Protein AF-A0A936J376-F1 (afdb_monomer_lite)

Secondary structure (DSSP, 8-state):
-PPPHHHHHHHHHHHTT----TT-SSSHHHHHHHHHHHHHTT--TTSTT---HHHHHHH-HHHHHHH--TTTSTT-HHHHHHHHTS-HHHHHHHSPTTHHHHHHHHHHHHHHHHHHHH-HHHHHHHHHHHHHB-HHHHHHHHHHHTSTT----HHHHHHHHHHB-HHHHHHHHT-

Structure (mmCIF, N/CA/C/O backbone):
data_AF-A0A936J376-F1
#
_entry.id   AF-A0A936J376-F1
#
loop_
_atom_site.group_PDB
_atom_site.id
_atom_site.type_symbol
_atom_site.label_atom_id
_atom_site.label_alt_id
_atom_site.label_comp_id
_atom_site.label_asym_id
_atom_site.label_entity_id
_atom_site.label_seq_id
_atom_site.pdbx_PDB_ins_code
_atom_site.Cartn_x
_atom_site.Cartn_y
_atom_site.Cartn_z
_atom_site.occupancy
_atom_site.B_iso_or_equiv
_atom_site.auth_seq_id
_atom_site.auth_comp_id
_atom_site.auth_asym_id
_atom_site.auth_atom_id
_atom_site.pdbx_PDB_model_num
ATOM 1 N N . MET A 1 1 ? 16.582 11.254 2.158 1.00 41.88 1 MET A N 1
ATOM 2 C CA . MET A 1 1 ? 16.717 9.822 1.806 1.00 41.88 1 MET A CA 1
ATOM 3 C C . MET A 1 1 ? 15.947 9.604 0.516 1.00 41.88 1 MET A C 1
ATOM 5 O O . MET A 1 1 ? 15.004 10.361 0.317 1.00 41.88 1 MET A O 1
ATOM 9 N N . PRO A 1 2 ? 16.359 8.683 -0.371 1.00 62.56 2 PRO A N 1
ATOM 10 C CA . PRO A 1 2 ? 15.559 8.376 -1.555 1.00 62.56 2 PRO A CA 1
ATOM 11 C C . PRO A 1 2 ? 14.155 7.919 -1.133 1.00 62.56 2 PRO A C 1
ATOM 13 O O . PRO A 1 2 ? 14.011 7.298 -0.076 1.00 62.56 2 PRO A O 1
ATOM 16 N N . GLU A 1 3 ? 13.151 8.279 -1.932 1.00 85.00 3 GLU A N 1
ATOM 17 C CA . GLU A 1 3 ? 11.758 7.856 -1.762 1.00 85.00 3 GLU A CA 1
ATOM 18 C C . GLU A 1 3 ? 11.673 6.319 -1.689 1.00 85.00 3 GLU A C 1
ATOM 20 O O . GLU A 1 3 ? 12.495 5.600 -2.264 1.00 85.00 3 GLU A O 1
ATOM 25 N N . ASN A 1 4 ? 10.717 5.788 -0.925 1.00 95.75 4 ASN A N 1
ATOM 26 C CA . ASN A 1 4 ? 10.492 4.348 -0.875 1.00 95.75 4 ASN A CA 1
ATOM 27 C C . ASN A 1 4 ? 9.960 3.858 -2.237 1.00 95.75 4 ASN A C 1
ATOM 29 O O . ASN A 1 4 ? 9.063 4.460 -2.820 1.00 95.75 4 ASN A O 1
ATOM 33 N N . ALA A 1 5 ? 10.456 2.717 -2.725 1.00 95.94 5 ALA A N 1
ATOM 34 C CA . ALA A 1 5 ? 10.096 2.206 -4.050 1.00 95.94 5 ALA A CA 1
ATOM 35 C C . ALA A 1 5 ? 8.591 1.925 -4.235 1.00 95.94 5 ALA A C 1
ATOM 37 O O . ALA A 1 5 ? 8.088 2.013 -5.353 1.00 95.94 5 ALA A O 1
ATOM 38 N N . PHE A 1 6 ? 7.874 1.564 -3.166 1.00 96.81 6 PHE A N 1
ATOM 39 C CA . PHE A 1 6 ? 6.424 1.384 -3.201 1.00 96.81 6 PHE A CA 1
ATOM 40 C C . PHE A 1 6 ? 5.680 2.724 -3.219 1.00 96.81 6 PHE A C 1
ATOM 42 O O . PHE A 1 6 ? 4.708 2.843 -3.956 1.00 96.81 6 PHE A O 1
ATOM 49 N N . GLU A 1 7 ? 6.161 3.743 -2.498 1.00 97.06 7 GLU A N 1
ATOM 50 C CA . GLU A 1 7 ? 5.613 5.110 -2.583 1.00 97.06 7 GLU A CA 1
ATOM 51 C C . GLU A 1 7 ? 5.734 5.655 -4.012 1.00 97.06 7 GLU A C 1
ATOM 53 O O . GLU A 1 7 ? 4.726 6.014 -4.625 1.00 97.06 7 GLU A O 1
ATOM 58 N N . ALA A 1 8 ? 6.936 5.566 -4.592 1.00 96.38 8 ALA A N 1
ATOM 59 C CA . ALA A 1 8 ? 7.196 5.976 -5.968 1.00 96.38 8 ALA A CA 1
ATOM 60 C C . ALA A 1 8 ? 6.332 5.196 -6.979 1.00 96.38 8 ALA A C 1
ATOM 62 O O . ALA A 1 8 ? 5.852 5.755 -7.966 1.00 96.38 8 ALA A O 1
ATOM 63 N N . LEU A 1 9 ? 6.084 3.902 -6.734 1.00 95.94 9 LEU A N 1
ATOM 64 C CA . LEU A 1 9 ? 5.201 3.094 -7.577 1.00 95.94 9 LEU A CA 1
ATOM 65 C C . LEU A 1 9 ? 3.744 3.567 -7.495 1.00 95.94 9 LEU A C 1
ATOM 67 O O . LEU A 1 9 ? 3.099 3.707 -8.533 1.00 95.94 9 LEU A O 1
ATOM 71 N N . CYS A 1 10 ? 3.228 3.820 -6.290 1.00 96.25 10 CYS A N 1
ATOM 72 C CA . CYS A 1 10 ? 1.883 4.359 -6.085 1.00 96.25 10 CYS A CA 1
ATOM 73 C C . CYS A 1 10 ? 1.711 5.710 -6.789 1.00 96.25 10 CYS A C 1
ATOM 75 O O . CYS A 1 10 ? 0.698 5.932 -7.453 1.00 96.25 10 CYS A O 1
ATOM 77 N N . LYS A 1 11 ? 2.728 6.576 -6.723 1.00 95.00 11 LYS A N 1
ATOM 78 C CA . LYS A 1 11 ? 2.740 7.862 -7.423 1.00 95.00 11 LYS A CA 1
ATOM 79 C C . LYS A 1 11 ? 2.644 7.689 -8.941 1.00 95.00 11 LYS A C 1
ATOM 81 O O . LYS A 1 11 ? 1.724 8.231 -9.549 1.00 95.00 11 LYS A O 1
ATOM 86 N N . VAL A 1 12 ? 3.512 6.864 -9.539 1.00 94.31 12 VAL A N 1
ATOM 87 C CA . VAL A 1 12 ? 3.464 6.548 -10.982 1.00 94.31 12 VAL A CA 1
ATOM 88 C C . VAL A 1 12 ? 2.099 5.981 -11.379 1.00 94.31 12 VAL A C 1
ATOM 90 O O . VAL A 1 12 ? 1.541 6.354 -12.410 1.00 94.31 12 VAL A O 1
ATOM 93 N N . ALA A 1 13 ? 1.545 5.093 -10.556 1.00 94.00 13 ALA A N 1
ATOM 94 C CA . ALA A 1 13 ? 0.244 4.489 -10.792 1.00 94.00 13 ALA A CA 1
ATOM 95 C C . ALA A 1 13 ? -0.884 5.532 -10.780 1.00 94.00 13 ALA A C 1
ATOM 97 O O . ALA A 1 13 ? -1.717 5.550 -11.684 1.00 94.00 13 ALA A O 1
ATOM 98 N N . S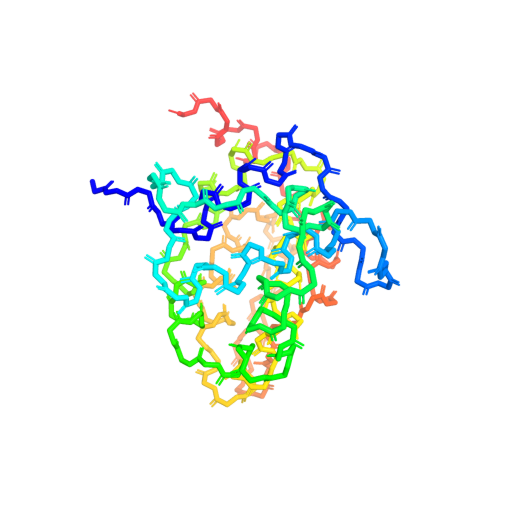ER A 1 14 ? -0.878 6.442 -9.802 1.00 93.88 14 SER A N 1
ATOM 99 C CA . SER A 1 14 ? -1.831 7.552 -9.699 1.00 93.88 14 SER A CA 1
ATOM 100 C C . SER A 1 14 ? -1.731 8.523 -10.881 1.00 93.88 14 SER A C 1
ATOM 102 O O . SER A 1 14 ? -2.754 8.946 -11.426 1.00 93.88 14 SER A O 1
ATOM 104 N N . GLU A 1 15 ? -0.515 8.865 -11.313 1.00 92.31 15 GLU A N 1
ATOM 105 C CA . GLU A 1 15 ? -0.275 9.731 -12.476 1.00 92.31 15 GLU A CA 1
ATOM 106 C C . GLU A 1 15 ? -0.781 9.093 -13.777 1.00 92.31 15 GLU A C 1
ATOM 108 O O . GLU A 1 15 ? -1.392 9.769 -14.603 1.00 92.31 15 GLU A O 1
ATOM 113 N N . LYS A 1 16 ? -0.576 7.781 -13.939 1.00 90.56 16 LYS A N 1
ATOM 114 C CA . LYS A 1 16 ? -0.994 7.016 -15.123 1.00 90.56 16 LYS A CA 1
ATOM 115 C C . LYS A 1 16 ? -2.413 6.436 -15.045 1.00 90.56 16 LYS A C 1
ATOM 117 O O . LYS A 1 16 ? -2.791 5.685 -15.942 1.00 90.56 16 LYS A O 1
ATOM 122 N N . GLU A 1 17 ? -3.184 6.750 -14.004 1.00 91.25 17 GLU A N 1
ATOM 123 C CA . GLU A 1 17 ? -4.556 6.241 -13.803 1.00 91.25 17 GLU A CA 1
ATOM 124 C C . GLU A 1 17 ? -4.641 4.711 -13.831 1.00 91.25 17 GLU A C 1
ATOM 126 O O . GLU A 1 17 ? -5.535 4.106 -14.432 1.00 91.25 17 GLU A O 1
ATOM 131 N N . TRP A 1 18 ? -3.674 4.050 -13.199 1.00 91.38 18 TRP A N 1
ATOM 132 C CA . TRP A 1 18 ? -3.658 2.599 -13.160 1.00 91.38 18 TRP A CA 1
ATOM 133 C C . TRP A 1 18 ? -4.816 2.062 -12.329 1.00 91.38 18 TRP A C 1
ATOM 135 O O . TRP A 1 18 ? -4.999 2.371 -11.156 1.00 91.38 18 TRP A O 1
ATOM 145 N N . CYS A 1 19 ? -5.606 1.199 -12.956 1.00 89.75 19 CYS A N 1
ATOM 146 C CA . CYS A 1 19 ? -6.735 0.571 -12.299 1.00 89.75 19 CYS A CA 1
ATOM 147 C C . CYS A 1 19 ? -6.275 -0.292 -11.117 1.00 89.75 19 CYS A C 1
ATOM 149 O O . CYS A 1 19 ? -5.481 -1.215 -11.279 1.00 89.75 19 CYS A O 1
ATOM 151 N N . TRP A 1 20 ? -6.850 -0.038 -9.949 1.00 88.69 20 TRP A N 1
ATOM 152 C CA . TRP A 1 20 ? -6.606 -0.801 -8.727 1.00 88.69 20 TRP A CA 1
ATOM 153 C C . TRP A 1 20 ? -7.653 -1.896 -8.468 1.00 88.69 20 TRP A C 1
ATOM 155 O O . TRP A 1 20 ? -7.636 -2.552 -7.429 1.00 88.69 20 TRP A O 1
ATOM 165 N N . ASN A 1 21 ? -8.568 -2.131 -9.415 1.00 87.50 21 ASN A N 1
ATOM 166 C CA . ASN A 1 21 ? -9.598 -3.154 -9.275 1.00 87.50 21 ASN A CA 1
ATOM 167 C C . ASN A 1 21 ? -8.976 -4.561 -9.249 1.00 87.50 21 ASN A C 1
ATOM 169 O O . ASN A 1 21 ? -8.441 -5.041 -10.254 1.00 87.50 21 ASN A O 1
ATOM 173 N N . LEU A 1 22 ? -9.128 -5.250 -8.115 1.00 81.50 22 LEU A N 1
ATOM 174 C CA . LEU A 1 22 ? -8.588 -6.586 -7.861 1.00 81.50 22 LEU A CA 1
ATOM 175 C C . LEU A 1 22 ? -9.065 -7.658 -8.850 1.00 81.50 22 LEU A C 1
ATOM 177 O O . LEU A 1 22 ? -8.329 -8.608 -9.101 1.00 81.50 22 LEU A O 1
ATOM 181 N N . VAL A 1 23 ? -10.258 -7.511 -9.441 1.00 79.12 23 VAL A N 1
ATOM 182 C CA . VAL A 1 23 ? -10.764 -8.463 -10.448 1.00 79.12 23 VAL A CA 1
ATOM 183 C C . VAL A 1 23 ? -10.345 -8.114 -11.879 1.00 79.12 23 VAL A C 1
ATOM 185 O O . VAL A 1 23 ? -10.567 -8.909 -12.794 1.00 79.12 23 VAL A O 1
ATOM 188 N N . CYS A 1 24 ? -9.720 -6.953 -12.103 1.00 77.81 24 CYS A N 1
ATOM 189 C CA . CYS A 1 24 ? -9.192 -6.614 -13.420 1.00 77.81 24 CYS A CA 1
ATOM 190 C C . CYS A 1 24 ? -7.906 -7.397 -13.706 1.00 77.81 24 CYS A C 1
ATOM 192 O O . CYS A 1 24 ? -6.963 -7.364 -12.926 1.00 77.81 24 CYS A O 1
ATOM 194 N N . THR A 1 25 ? -7.835 -8.058 -14.863 1.00 65.81 25 THR A N 1
ATOM 195 C CA . THR A 1 25 ? -6.666 -8.867 -15.267 1.00 65.81 25 THR A CA 1
ATOM 196 C C . THR A 1 25 ? -5.956 -8.350 -16.522 1.00 65.81 25 THR A C 1
ATOM 198 O O . THR A 1 25 ? -4.988 -8.956 -16.975 1.00 65.81 25 THR A O 1
ATOM 201 N N . THR A 1 26 ? -6.425 -7.241 -17.105 1.00 64.56 26 THR A N 1
ATOM 202 C CA . THR A 1 26 ? -6.010 -6.776 -18.445 1.00 64.56 26 THR A CA 1
ATOM 203 C C . THR A 1 26 ? -5.665 -5.283 -18.528 1.00 64.56 26 THR A C 1
ATOM 205 O O . THR A 1 26 ? -5.170 -4.828 -19.562 1.00 64.56 26 THR A O 1
ATOM 208 N N . CYS A 1 27 ? -5.911 -4.523 -17.458 1.00 78.88 27 CYS A N 1
ATOM 209 C CA . CYS A 1 27 ? -5.746 -3.069 -17.383 1.00 78.88 27 CYS A CA 1
ATOM 210 C C . CYS A 1 27 ? -4.559 -2.671 -16.479 1.00 78.88 27 CYS A C 1
ATOM 212 O O . CYS A 1 27 ? -3.708 -3.509 -16.184 1.00 78.88 27 CYS A O 1
ATOM 214 N N . GLY A 1 28 ? -4.526 -1.418 -16.003 1.00 78.81 28 GLY A N 1
ATOM 215 C CA . GLY A 1 28 ? -3.466 -0.876 -15.138 1.00 78.81 28 GLY A CA 1
ATOM 216 C C . GLY A 1 28 ? -3.177 -1.662 -13.848 1.00 78.81 28 GLY A C 1
ATOM 217 O O . GLY A 1 28 ? -2.117 -1.480 -13.263 1.00 78.81 28 GLY A O 1
ATOM 218 N N . HIS A 1 29 ? -4.039 -2.604 -13.448 1.00 87.12 29 HIS A N 1
ATOM 219 C CA . HIS A 1 29 ? -3.706 -3.582 -12.409 1.00 87.12 29 HIS A CA 1
ATOM 220 C C . HIS A 1 29 ? -2.486 -4.413 -12.831 1.00 87.12 29 HIS A C 1
ATOM 222 O O . HIS A 1 29 ? -1.520 -4.506 -12.078 1.00 87.12 29 HIS A O 1
ATOM 228 N N . GLU A 1 30 ? -2.475 -4.989 -14.038 1.00 83.38 30 GLU A N 1
ATOM 229 C CA . GLU A 1 30 ? -1.323 -5.779 -14.499 1.00 83.38 30 GLU A CA 1
ATOM 230 C C . GLU A 1 30 ? -0.062 -4.903 -14.588 1.00 83.38 30 GLU A C 1
ATOM 232 O O . GLU A 1 30 ? 1.025 -5.375 -14.258 1.00 83.38 30 GLU A O 1
ATOM 237 N N . ASP A 1 31 ? -0.202 -3.616 -14.924 1.00 88.25 31 ASP A N 1
ATOM 238 C CA . ASP A 1 31 ? 0.914 -2.665 -14.917 1.00 88.25 31 ASP A CA 1
ATOM 239 C C . ASP A 1 31 ? 1.457 -2.435 -13.495 1.00 88.25 31 ASP A C 1
ATOM 241 O O . ASP A 1 31 ? 2.659 -2.589 -13.253 1.00 88.25 31 ASP A O 1
ATOM 245 N N . PHE A 1 32 ? 0.575 -2.176 -12.524 1.00 91.44 32 PHE A N 1
ATOM 246 C CA . PHE A 1 32 ? 0.942 -2.046 -11.110 1.00 91.44 32 PHE A CA 1
ATOM 247 C C . PHE A 1 32 ? 1.626 -3.310 -10.592 1.00 91.44 32 PHE A C 1
ATOM 249 O O . PHE A 1 32 ? 2.664 -3.264 -9.930 1.00 91.44 32 PHE A O 1
ATOM 256 N N . ARG A 1 33 ? 1.076 -4.468 -10.951 1.00 87.81 33 ARG A N 1
ATOM 257 C CA . ARG A 1 33 ? 1.604 -5.777 -10.593 1.00 87.81 33 ARG A CA 1
ATOM 258 C C . ARG A 1 33 ? 3.009 -5.999 -11.153 1.00 87.81 33 ARG A C 1
ATOM 260 O O . ARG A 1 33 ? 3.877 -6.483 -10.428 1.00 87.81 33 ARG A O 1
ATOM 267 N N . MET A 1 34 ? 3.257 -5.646 -12.412 1.00 87.00 34 MET A N 1
ATOM 268 C CA . MET A 1 34 ? 4.604 -5.687 -12.991 1.00 87.00 34 MET A CA 1
ATOM 269 C C . MET A 1 34 ? 5.551 -4.729 -12.262 1.00 87.00 34 MET A C 1
ATOM 271 O O . MET A 1 34 ? 6.710 -5.072 -12.021 1.00 87.00 34 MET A O 1
ATOM 275 N N . GLY A 1 35 ? 5.055 -3.563 -11.843 1.00 91.25 35 GLY A N 1
ATOM 276 C CA . GLY A 1 35 ? 5.795 -2.646 -10.982 1.00 91.25 35 GLY A CA 1
ATOM 277 C C . GLY A 1 35 ? 6.192 -3.273 -9.642 1.00 91.25 35 GLY A C 1
ATOM 278 O O . GLY A 1 35 ? 7.364 -3.216 -9.270 1.00 91.25 35 GLY A O 1
ATOM 279 N N . LEU A 1 36 ? 5.271 -3.972 -8.969 1.00 91.81 36 LEU A N 1
ATOM 280 C CA . LEU A 1 36 ? 5.562 -4.718 -7.737 1.00 91.81 36 LEU A CA 1
ATOM 281 C C . LEU A 1 36 ? 6.669 -5.768 -7.945 1.00 91.81 36 LEU A C 1
ATOM 283 O O . LEU A 1 36 ? 7.557 -5.922 -7.102 1.00 91.81 36 LEU A O 1
ATOM 287 N N . VAL A 1 37 ? 6.665 -6.473 -9.083 1.00 88.19 37 VAL A N 1
ATOM 288 C CA . VAL A 1 37 ? 7.737 -7.427 -9.420 1.00 88.19 37 VAL A CA 1
ATOM 289 C C . VAL A 1 37 ? 9.079 -6.709 -9.574 1.00 88.19 37 VAL A C 1
ATOM 291 O O . VAL A 1 37 ? 10.083 -7.190 -9.046 1.00 88.19 37 VAL A O 1
ATOM 294 N N . GLN A 1 38 ? 9.123 -5.560 -10.248 1.00 90.06 38 GLN A N 1
ATOM 295 C CA . GLN A 1 38 ? 10.358 -4.791 -10.425 1.00 90.06 38 GLN A CA 1
ATOM 296 C C . GLN A 1 38 ? 10.921 -4.278 -9.093 1.00 90.06 38 GLN A C 1
ATOM 298 O O . GLN A 1 38 ? 12.097 -4.515 -8.799 1.00 90.06 38 GLN A O 1
ATOM 303 N N . ILE A 1 39 ? 10.091 -3.682 -8.230 1.00 92.62 39 ILE A N 1
ATOM 304 C CA . ILE A 1 39 ? 10.566 -3.193 -6.925 1.00 92.62 39 ILE A CA 1
ATOM 305 C C . ILE A 1 39 ? 10.987 -4.348 -6.004 1.00 92.62 39 ILE A C 1
ATOM 307 O O . ILE A 1 39 ? 11.957 -4.211 -5.260 1.00 92.62 39 ILE A O 1
ATOM 311 N N . SER A 1 40 ? 10.377 -5.539 -6.126 1.00 89.69 40 SER A N 1
ATOM 312 C CA . SER A 1 40 ? 10.833 -6.746 -5.407 1.00 89.69 40 SER A CA 1
ATOM 313 C C . SER A 1 40 ? 12.258 -7.176 -5.792 1.00 89.69 40 SER A C 1
ATOM 315 O O . SER A 1 40 ? 12.958 -7.823 -5.011 1.00 89.69 40 SER A O 1
ATOM 317 N N . ARG A 1 41 ? 12.713 -6.780 -6.990 1.00 86.19 41 ARG A N 1
ATOM 318 C CA . ARG A 1 41 ? 14.081 -6.964 -7.500 1.00 86.19 41 ARG A CA 1
ATOM 319 C C . ARG A 1 41 ? 14.990 -5.772 -7.197 1.00 86.19 41 ARG A C 1
ATOM 321 O O . ARG A 1 41 ? 16.093 -5.706 -7.733 1.00 86.19 41 ARG A O 1
ATOM 328 N N . ARG A 1 42 ? 14.548 -4.849 -6.337 1.00 88.69 42 ARG A N 1
ATOM 329 C CA . ARG A 1 42 ? 15.244 -3.599 -5.995 1.00 88.69 42 ARG A CA 1
ATOM 330 C C . ARG A 1 42 ? 15.463 -2.677 -7.200 1.00 88.69 42 ARG A C 1
ATOM 332 O O . ARG A 1 42 ? 16.431 -1.922 -7.230 1.00 88.69 42 ARG A O 1
ATOM 339 N N . ILE A 1 43 ? 14.578 -2.744 -8.194 1.00 90.44 43 ILE A N 1
ATOM 340 C CA . ILE A 1 43 ? 14.556 -1.808 -9.320 1.00 90.44 43 ILE A CA 1
ATOM 341 C C . ILE A 1 43 ? 13.586 -0.685 -8.949 1.00 90.44 43 ILE A C 1
ATOM 343 O O . ILE A 1 43 ? 12.380 -0.906 -8.890 1.00 90.44 43 ILE A O 1
ATOM 347 N N . HIS A 1 44 ? 14.123 0.496 -8.642 1.00 94.25 44 HIS A N 1
ATOM 348 C CA . HIS A 1 44 ? 13.328 1.665 -8.259 1.00 94.25 44 HIS A CA 1
ATOM 349 C C . HIS A 1 44 ? 12.617 2.270 -9.485 1.00 94.25 44 HIS A C 1
ATOM 351 O O . HIS A 1 44 ? 13.265 2.315 -10.537 1.00 94.25 44 HIS A O 1
ATOM 357 N N . PRO A 1 45 ? 11.370 2.782 -9.368 1.00 94.44 45 PRO A N 1
ATOM 358 C CA . PRO A 1 45 ? 10.646 3.433 -10.471 1.00 94.44 45 PRO A CA 1
ATOM 359 C C . PRO A 1 45 ? 11.392 4.577 -11.167 1.00 94.44 45 PRO A C 1
ATOM 361 O O . PRO A 1 45 ? 11.204 4.809 -12.355 1.00 94.44 45 PRO A O 1
ATOM 364 N N . GLU A 1 46 ? 12.279 5.256 -10.444 1.00 92.56 46 GLU A N 1
ATOM 365 C CA . GLU A 1 46 ? 13.094 6.365 -10.966 1.00 92.56 46 GLU A CA 1
ATOM 366 C C . GLU A 1 46 ? 14.486 5.935 -11.464 1.00 92.56 46 GLU A C 1
ATOM 368 O O . GLU A 1 46 ? 15.281 6.767 -11.894 1.00 92.56 46 GLU A O 1
ATOM 373 N N . SER A 1 47 ? 14.838 4.647 -11.373 1.00 92.56 47 SER A N 1
ATOM 374 C CA . SER A 1 47 ? 16.155 4.183 -11.824 1.00 92.56 47 SER A CA 1
ATOM 375 C C . SER A 1 47 ? 16.205 3.997 -13.340 1.00 92.56 47 SER A C 1
ATOM 377 O O . SER A 1 47 ? 15.226 3.582 -13.949 1.00 92.56 47 SER A O 1
ATOM 379 N N . GLU A 1 48 ? 17.386 4.150 -13.941 1.00 89.25 48 GLU A N 1
ATOM 380 C CA . GLU A 1 48 ? 17.617 3.858 -15.370 1.00 89.25 48 GLU A CA 1
ATOM 381 C C . GLU A 1 48 ? 17.310 2.400 -15.758 1.00 89.25 48 GLU A C 1
ATOM 383 O O . GLU A 1 48 ? 17.117 2.082 -16.928 1.00 89.25 48 GLU A O 1
ATOM 388 N N . LYS A 1 49 ? 17.279 1.492 -14.773 1.00 88.06 49 LYS A N 1
ATOM 389 C CA . LYS A 1 49 ? 16.946 0.073 -14.962 1.00 88.06 49 LYS A CA 1
ATOM 390 C C . LYS A 1 49 ? 15.439 -0.190 -14.945 1.00 88.06 49 LYS A C 1
ATOM 392 O O . LYS A 1 49 ? 15.037 -1.328 -15.188 1.00 88.06 49 LYS A O 1
ATOM 397 N N . TRP A 1 50 ? 14.624 0.809 -14.604 1.00 90.81 50 TRP A N 1
ATOM 398 C CA . TRP A 1 50 ? 13.174 0.696 -14.613 1.00 90.81 50 TRP A CA 1
ATOM 399 C C . TRP A 1 50 ? 12.670 0.548 -16.040 1.00 90.81 50 TRP A C 1
ATOM 401 O O . TRP A 1 50 ? 12.955 1.374 -16.905 1.00 90.81 50 TRP A O 1
ATOM 411 N N . VAL A 1 51 ? 11.878 -0.493 -16.276 1.00 88.31 51 VAL A N 1
ATOM 412 C CA . VAL A 1 51 ? 11.192 -0.672 -17.551 1.00 88.31 51 VAL A CA 1
ATOM 413 C C . VAL A 1 51 ? 9.713 -0.372 -17.320 1.00 88.31 51 VAL A C 1
ATOM 415 O O . VAL A 1 51 ? 9.073 -1.074 -16.532 1.00 88.31 51 VAL A O 1
ATOM 418 N N . PRO A 1 52 ? 9.131 0.647 -17.978 1.00 87.31 52 PRO A N 1
ATOM 419 C CA . PRO A 1 52 ? 7.716 0.952 -17.822 1.00 87.31 52 PRO A CA 1
ATOM 420 C C . PRO A 1 52 ? 6.840 -0.283 -18.106 1.00 87.31 52 PRO A C 1
ATOM 422 O O . PRO A 1 52 ? 7.053 -0.962 -19.116 1.00 87.31 52 PRO A O 1
ATOM 425 N N . PRO A 1 53 ? 5.860 -0.611 -17.246 1.00 84.31 53 PRO A N 1
ATOM 426 C CA . PRO A 1 53 ? 5.028 -1.802 -17.433 1.00 84.31 53 PRO A CA 1
ATOM 427 C C . PRO A 1 53 ? 4.285 -1.879 -18.772 1.00 84.31 53 PRO A C 1
ATOM 429 O O . PRO A 1 53 ? 4.178 -2.957 -19.358 1.00 84.31 53 PRO A O 1
ATOM 432 N N . ASP A 1 54 ? 3.882 -0.736 -19.321 1.00 78.12 54 ASP A N 1
ATOM 433 C CA . ASP A 1 54 ? 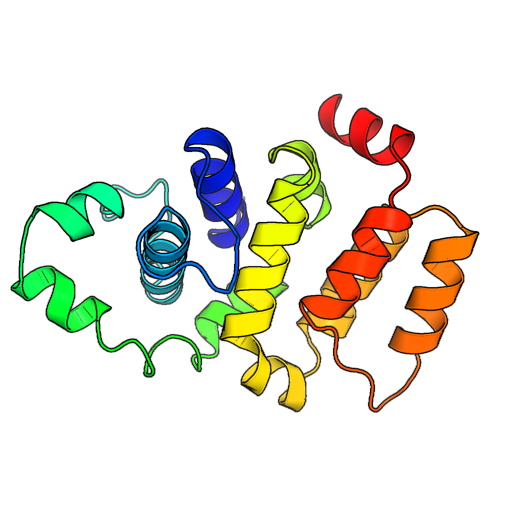3.263 -0.631 -20.641 1.00 78.12 54 ASP A CA 1
ATOM 434 C C . ASP A 1 54 ? 4.221 -1.039 -21.776 1.00 78.12 54 ASP A C 1
ATOM 436 O O . ASP A 1 54 ? 3.804 -1.672 -22.754 1.00 78.12 54 ASP A O 1
ATOM 440 N N . VAL A 1 55 ? 5.520 -0.775 -21.606 1.00 79.38 55 VAL A N 1
ATOM 441 C CA . VAL A 1 55 ? 6.590 -1.249 -22.496 1.00 79.38 55 VAL A CA 1
ATOM 442 C C . VAL A 1 55 ? 6.794 -2.755 -22.320 1.00 79.38 55 VAL A C 1
ATOM 444 O O . VAL A 1 55 ? 6.841 -3.482 -23.310 1.00 79.38 55 VAL A O 1
ATOM 447 N N . ILE A 1 56 ? 6.821 -3.268 -21.084 1.00 75.75 56 ILE A N 1
ATOM 448 C CA . ILE A 1 56 ? 6.930 -4.718 -20.817 1.00 75.75 56 ILE A CA 1
ATOM 449 C C . ILE A 1 56 ? 5.783 -5.484 -21.490 1.00 75.75 56 ILE A C 1
ATOM 451 O O . ILE A 1 56 ? 6.005 -6.534 -22.098 1.00 75.75 56 ILE A O 1
ATOM 455 N N . ARG A 1 57 ? 4.557 -4.955 -21.410 1.00 70.25 57 ARG A N 1
ATOM 456 C CA . ARG A 1 57 ? 3.364 -5.560 -22.013 1.00 70.25 57 ARG A CA 1
ATOM 457 C C . ARG A 1 57 ? 3.422 -5.578 -23.541 1.00 70.25 57 ARG A C 1
ATOM 459 O O . ARG A 1 57 ? 2.925 -6.525 -24.146 1.00 70.25 57 ARG A O 1
ATOM 466 N N . SER A 1 58 ? 4.000 -4.544 -24.149 1.00 67.00 58 SER A N 1
ATOM 467 C CA . SER A 1 58 ? 4.030 -4.361 -25.604 1.00 67.00 58 SER A CA 1
ATOM 468 C C . SER A 1 58 ? 5.242 -4.987 -26.302 1.00 67.00 58 SER A C 1
ATOM 470 O O . SER A 1 58 ? 5.145 -5.251 -27.498 1.00 67.00 58 SER A O 1
ATOM 472 N N . SER A 1 59 ? 6.357 -5.244 -25.601 1.00 57.75 59 SER A N 1
ATOM 473 C CA . SER A 1 59 ? 7.658 -5.303 -26.295 1.00 57.75 59 SER A CA 1
ATOM 474 C C . SER A 1 59 ? 8.395 -6.644 -26.378 1.00 57.75 59 SER A C 1
ATOM 476 O O . SER A 1 59 ? 9.191 -6.772 -27.298 1.00 57.75 59 SER A O 1
ATOM 478 N N . ASP A 1 60 ? 8.218 -7.655 -25.517 1.00 53.28 60 ASP A N 1
ATOM 479 C CA . ASP A 1 60 ? 9.012 -8.899 -25.683 1.00 53.28 60 ASP A CA 1
ATOM 480 C C . ASP A 1 60 ? 8.475 -10.106 -24.867 1.00 53.28 60 ASP A C 1
ATOM 482 O O . ASP A 1 60 ? 8.403 -10.037 -23.630 1.00 53.28 60 ASP A O 1
ATOM 486 N N . PRO A 1 61 ? 8.155 -11.252 -25.508 1.00 54.84 61 PRO A N 1
ATOM 487 C CA . PRO A 1 61 ? 7.840 -12.522 -24.840 1.00 54.84 61 PRO A CA 1
ATOM 488 C C . PRO A 1 61 ? 8.905 -13.018 -23.836 1.00 54.84 61 PRO A C 1
ATOM 490 O O . PRO A 1 61 ? 8.572 -1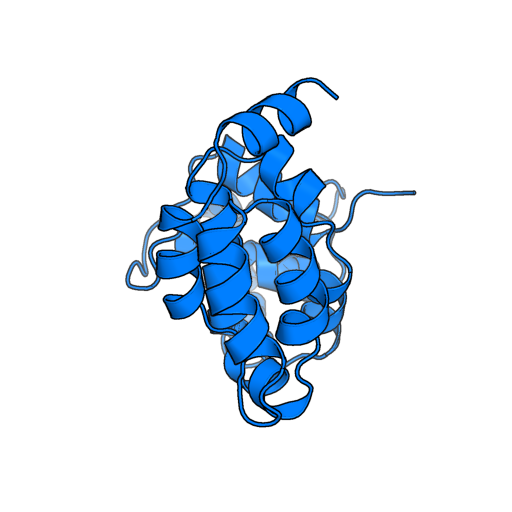3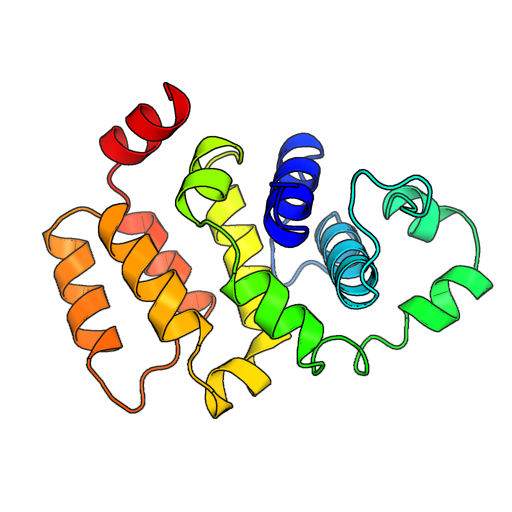.742 -22.901 1.00 54.84 61 PRO A O 1
ATOM 493 N N . ARG A 1 62 ? 10.178 -12.625 -23.989 1.00 50.44 62 ARG A N 1
ATOM 494 C CA . ARG A 1 62 ? 11.317 -13.101 -23.178 1.00 50.44 62 ARG A CA 1
ATOM 495 C C . ARG A 1 62 ? 11.585 -12.253 -21.929 1.00 50.44 62 ARG A C 1
ATOM 497 O O . ARG A 1 62 ? 11.914 -12.803 -20.881 1.00 50.44 62 ARG A O 1
ATOM 504 N N . LEU A 1 63 ? 11.387 -10.929 -21.991 1.00 51.38 63 LEU A N 1
ATOM 505 C CA . LEU A 1 63 ? 11.360 -10.061 -20.793 1.00 51.38 63 LEU A CA 1
ATOM 506 C C . LEU A 1 63 ? 10.181 -10.424 -19.894 1.00 51.38 63 LEU A C 1
ATOM 508 O O . LEU A 1 63 ? 10.295 -10.460 -18.664 1.00 51.38 63 LEU A O 1
ATOM 512 N N . THR A 1 64 ? 9.058 -10.740 -20.533 1.00 52.44 64 THR A N 1
ATOM 513 C CA . THR A 1 64 ? 7.864 -11.174 -19.835 1.00 52.44 64 THR A CA 1
ATOM 514 C C . THR A 1 64 ? 8.040 -12.529 -19.169 1.00 52.44 64 THR A C 1
ATOM 516 O O . THR A 1 64 ? 7.485 -12.687 -18.101 1.00 52.44 64 THR A O 1
ATOM 519 N N . GLU A 1 65 ? 8.833 -13.475 -19.669 1.00 52.31 65 GLU A N 1
ATOM 520 C CA . GLU A 1 65 ? 8.944 -14.805 -19.045 1.00 52.31 65 GLU A CA 1
ATOM 521 C C . GLU A 1 65 ? 9.549 -14.771 -17.628 1.00 52.31 65 GLU A C 1
ATOM 523 O O . GLU A 1 65 ? 8.988 -15.361 -16.705 1.00 52.31 65 GLU A O 1
ATOM 528 N N . SER A 1 66 ? 10.604 -13.975 -17.399 1.00 54.47 66 SER A N 1
ATOM 529 C CA . SER A 1 66 ? 11.177 -13.824 -16.049 1.00 54.47 66 SER A CA 1
ATOM 530 C C . SER A 1 66 ? 10.249 -13.071 -15.090 1.00 54.47 66 SER A C 1
ATOM 532 O O . SER A 1 66 ? 10.270 -13.340 -13.893 1.00 54.47 66 SER A O 1
ATOM 534 N N . LEU A 1 67 ? 9.458 -12.112 -15.586 1.00 54.69 67 LEU A N 1
ATOM 535 C CA . LEU A 1 67 ? 8.509 -11.312 -14.798 1.00 54.69 67 LEU A CA 1
ATOM 536 C C . LEU A 1 67 ? 7.140 -12.011 -14.649 1.00 54.69 67 LEU A C 1
ATOM 538 O O . LEU A 1 67 ? 6.384 -11.703 -13.730 1.00 54.69 67 LEU A O 1
ATOM 542 N N . ARG A 1 68 ? 6.836 -12.983 -15.523 1.00 55.44 68 ARG A N 1
ATOM 543 C CA . ARG A 1 68 ? 5.610 -13.796 -15.555 1.00 55.44 68 ARG A CA 1
ATOM 544 C C . ARG A 1 68 ? 5.657 -15.008 -14.643 1.00 55.44 68 ARG A C 1
ATOM 546 O O . ARG A 1 68 ? 4.617 -15.662 -14.534 1.00 55.44 68 ARG A O 1
ATOM 553 N N . ASP A 1 69 ? 6.765 -15.291 -13.948 1.00 62.22 69 ASP A N 1
ATOM 554 C CA . ASP A 1 69 ? 6.726 -16.195 -12.789 1.00 62.22 69 ASP A CA 1
ATOM 555 C C . ASP A 1 69 ? 5.982 -15.515 -11.625 1.00 62.22 69 ASP A C 1
ATOM 557 O O . ASP A 1 69 ? 6.497 -15.111 -10.584 1.00 62.22 69 ASP A O 1
ATOM 561 N N . ARG A 1 70 ? 4.691 -15.356 -11.889 1.00 58.84 70 ARG A N 1
ATOM 562 C CA . ARG A 1 70 ? 3.675 -14.553 -11.231 1.00 58.84 70 ARG A CA 1
ATOM 563 C C . ARG A 1 70 ? 3.398 -15.002 -9.810 1.00 58.84 70 ARG A C 1
ATOM 565 O O . ARG A 1 70 ? 2.691 -14.296 -9.107 1.00 58.84 70 ARG A O 1
ATOM 572 N N . ARG A 1 71 ? 3.877 -16.178 -9.407 1.00 57.66 71 ARG A N 1
ATOM 573 C CA . ARG A 1 71 ? 3.693 -16.737 -8.062 1.00 57.66 71 ARG A CA 1
ATOM 574 C C . ARG A 1 71 ? 4.984 -16.685 -7.250 1.00 57.66 71 ARG A C 1
ATOM 576 O O . ARG A 1 71 ? 4.915 -16.555 -6.034 1.00 57.66 71 ARG A O 1
ATOM 583 N N . ALA A 1 72 ? 6.153 -16.707 -7.892 1.00 61.06 72 ALA A N 1
ATOM 584 C CA . ALA A 1 72 ? 7.431 -16.719 -7.186 1.00 61.06 72 ALA A CA 1
ATOM 585 C C . ALA A 1 72 ? 7.829 -15.371 -6.559 1.00 61.06 72 ALA A C 1
ATOM 587 O O . ALA A 1 72 ? 8.704 -15.353 -5.690 1.00 61.06 72 ALA A O 1
ATOM 588 N N . PHE A 1 73 ? 7.242 -14.245 -6.988 1.00 63.59 73 PHE A N 1
ATOM 589 C CA . PHE A 1 73 ? 7.657 -12.909 -6.523 1.00 63.59 73 PHE A CA 1
ATOM 590 C C . PHE A 1 73 ? 6.816 -12.345 -5.379 1.00 63.59 73 PHE A C 1
ATOM 592 O O . PHE A 1 73 ? 7.371 -11.705 -4.490 1.00 63.59 73 PHE A O 1
ATOM 599 N N . PHE A 1 74 ? 5.510 -12.620 -5.343 1.00 65.19 74 PHE A N 1
ATOM 600 C CA . PHE A 1 74 ? 4.623 -12.028 -4.332 1.00 65.19 74 PHE A CA 1
ATOM 601 C C . PHE A 1 74 ? 4.743 -12.671 -2.946 1.00 65.19 74 PHE A C 1
ATOM 603 O O . PHE A 1 74 ? 4.230 -12.133 -1.976 1.00 65.19 74 PHE A O 1
ATOM 610 N N . HIS A 1 75 ? 5.481 -13.774 -2.815 1.00 62.25 75 HIS A N 1
ATOM 611 C CA . HIS A 1 75 ? 5.770 -14.408 -1.524 1.00 62.25 75 HIS A CA 1
ATOM 612 C C . HIS A 1 75 ? 7.165 -14.074 -0.981 1.00 62.25 75 HIS A C 1
ATOM 614 O O . HIS A 1 75 ? 7.675 -14.791 -0.123 1.00 62.25 75 HIS A O 1
ATOM 620 N N . ARG A 1 76 ? 7.828 -13.038 -1.510 1.00 70.31 76 ARG A N 1
ATOM 621 C CA . ARG A 1 76 ? 9.202 -12.713 -1.120 1.00 70.31 76 ARG A CA 1
ATOM 622 C C . ARG A 1 76 ? 9.238 -11.631 -0.047 1.00 70.31 76 ARG A C 1
ATOM 624 O O . ARG A 1 76 ? 8.705 -10.540 -0.225 1.00 70.31 76 ARG A O 1
ATOM 631 N N . GLU A 1 77 ? 9.991 -11.917 1.008 1.00 77.56 77 GLU A N 1
ATOM 632 C CA . GLU A 1 77 ? 10.298 -11.015 2.123 1.00 77.56 77 GLU A CA 1
ATOM 633 C C . GLU A 1 77 ? 10.736 -9.590 1.711 1.00 77.56 77 GLU A C 1
ATOM 635 O O . GLU A 1 77 ? 10.267 -8.640 2.334 1.00 77.56 77 GLU A O 1
ATOM 640 N N . PRO A 1 78 ? 11.529 -9.364 0.639 1.00 88.56 78 PRO A N 1
ATOM 641 C CA . PRO A 1 78 ? 11.909 -8.011 0.242 1.00 88.56 78 PRO A CA 1
ATOM 642 C C . PRO A 1 78 ? 10.730 -7.115 -0.148 1.00 88.56 78 PRO A C 1
ATOM 644 O O . PRO A 1 78 ? 10.728 -5.953 0.237 1.00 88.56 78 PRO A O 1
ATOM 647 N N . LEU A 1 79 ? 9.729 -7.624 -0.882 1.00 91.31 79 LEU A N 1
ATOM 648 C CA . LEU A 1 79 ? 8.570 -6.807 -1.267 1.00 91.31 79 LEU A CA 1
ATOM 649 C C . LEU A 1 79 ? 7.742 -6.436 -0.035 1.00 91.31 79 LEU A C 1
ATOM 651 O O . LEU A 1 79 ? 7.374 -5.278 0.133 1.00 91.31 79 LEU A O 1
ATOM 655 N N . TYR A 1 80 ? 7.525 -7.408 0.852 1.00 93.75 80 TYR A N 1
ATOM 656 C CA . TYR A 1 80 ? 6.820 -7.211 2.112 1.00 93.75 80 TYR A CA 1
ATOM 657 C C . TYR A 1 80 ? 7.450 -6.101 2.964 1.00 93.75 80 TYR A C 1
ATOM 659 O O . TYR A 1 80 ? 6.748 -5.211 3.439 1.00 93.75 80 TYR A O 1
ATOM 667 N N . LEU A 1 81 ? 8.781 -6.102 3.096 1.00 94.94 81 LEU A N 1
ATOM 668 C CA . LEU A 1 81 ? 9.516 -5.077 3.844 1.00 94.94 81 LEU A CA 1
ATOM 669 C C . LEU A 1 81 ? 9.533 -3.711 3.137 1.00 94.94 81 LEU A C 1
ATOM 671 O O . LEU A 1 81 ? 9.481 -2.677 3.805 1.00 94.94 81 LEU A O 1
ATOM 675 N N . ILE A 1 82 ? 9.581 -3.684 1.801 1.00 95.69 82 ILE A N 1
ATOM 676 C CA . ILE A 1 82 ? 9.455 -2.438 1.027 1.00 95.69 82 ILE A CA 1
ATOM 677 C C . ILE A 1 82 ? 8.084 -1.803 1.288 1.00 95.69 82 ILE A C 1
ATOM 679 O O . ILE A 1 82 ? 8.026 -0.628 1.639 1.00 95.69 82 ILE A O 1
ATOM 683 N N . CYS A 1 83 ? 7.001 -2.581 1.201 1.00 96.06 83 CYS A N 1
ATOM 684 C CA . CYS A 1 83 ? 5.653 -2.116 1.530 1.00 96.06 83 CYS A CA 1
ATOM 685 C C . CYS A 1 83 ? 5.555 -1.656 2.994 1.00 96.06 83 CYS A C 1
ATOM 687 O O . CYS A 1 83 ? 5.058 -0.569 3.272 1.00 96.06 83 CYS A O 1
ATOM 689 N N . ALA A 1 84 ? 6.082 -2.440 3.936 1.00 96.31 84 ALA A N 1
ATOM 690 C CA . ALA A 1 84 ? 6.036 -2.127 5.364 1.00 96.31 84 ALA A CA 1
ATOM 691 C C . ALA A 1 84 ? 6.746 -0.816 5.734 1.00 96.31 84 ALA A C 1
ATOM 693 O O . ALA A 1 84 ? 6.349 -0.153 6.685 1.00 96.31 84 ALA A O 1
ATOM 694 N N . SER A 1 85 ? 7.790 -0.445 4.992 1.00 95.88 85 SER A N 1
ATOM 695 C CA . SER A 1 85 ? 8.559 0.784 5.220 1.00 95.88 85 SER A CA 1
ATOM 696 C C . SER A 1 85 ? 8.022 2.004 4.468 1.00 95.88 85 SER A C 1
ATOM 698 O O . SER A 1 85 ? 8.630 3.069 4.552 1.00 95.88 85 SER A O 1
ATOM 700 N N . ALA A 1 86 ? 6.923 1.861 3.726 1.00 96.38 86 ALA A N 1
ATOM 701 C CA . ALA A 1 86 ? 6.306 2.966 3.012 1.00 96.38 86 ALA A CA 1
ATOM 702 C C . ALA A 1 86 ? 5.543 3.898 3.959 1.00 96.38 86 ALA A C 1
ATOM 704 O O . ALA A 1 86 ? 4.834 3.456 4.864 1.00 96.38 86 ALA A O 1
ATOM 705 N N . ASN A 1 87 ? 5.650 5.196 3.705 1.00 95.50 87 ASN A N 1
ATOM 706 C CA . ASN A 1 87 ? 4.911 6.233 4.396 1.00 95.50 87 ASN A CA 1
ATOM 707 C C . ASN A 1 87 ? 3.508 6.391 3.786 1.00 95.50 87 ASN A C 1
ATOM 709 O O . ASN A 1 87 ? 3.330 6.935 2.695 1.00 95.50 87 ASN A O 1
ATOM 713 N N . ILE A 1 88 ? 2.487 5.948 4.521 1.00 95.81 88 ILE A N 1
ATOM 714 C CA . ILE A 1 88 ? 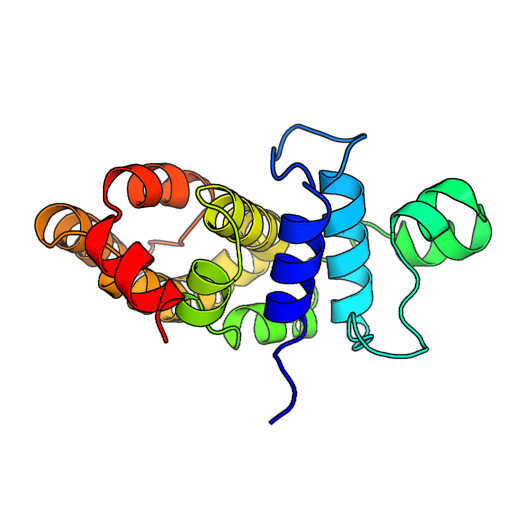1.091 6.006 4.066 1.00 95.81 88 ILE A CA 1
ATOM 715 C C . ILE A 1 88 ? 0.597 7.446 3.884 1.00 95.81 88 ILE A C 1
ATOM 717 O O . ILE A 1 88 ? -0.178 7.709 2.967 1.00 95.81 88 ILE A O 1
ATOM 721 N N . ALA A 1 89 ? 1.064 8.393 4.702 1.00 93.88 89 ALA A N 1
ATOM 722 C CA . ALA A 1 89 ? 0.699 9.800 4.555 1.00 93.88 89 ALA A CA 1
ATOM 723 C C . ALA A 1 89 ? 1.290 10.407 3.269 1.00 93.88 89 ALA A C 1
ATOM 725 O O . ALA A 1 89 ? 0.592 11.137 2.571 1.00 93.88 89 ALA A O 1
ATOM 726 N N . SER A 1 90 ? 2.529 10.040 2.919 1.00 94.12 90 SER A N 1
ATOM 727 C CA . SER A 1 90 ? 3.180 10.412 1.648 1.00 94.12 90 SER A CA 1
ATOM 728 C C . SER A 1 90 ? 2.389 9.891 0.442 1.00 94.12 90 SER A C 1
ATOM 730 O O . SER A 1 90 ? 2.059 10.641 -0.480 1.00 94.12 90 SER A O 1
ATOM 732 N N . ILE A 1 91 ? 1.975 8.620 0.488 1.00 95.31 91 ILE A N 1
ATOM 733 C CA . ILE A 1 91 ? 1.126 8.007 -0.544 1.00 95.31 91 ILE A CA 1
ATOM 734 C C . ILE A 1 91 ? -0.228 8.724 -0.637 1.00 95.31 91 ILE A C 1
ATOM 736 O O . ILE A 1 91 ? -0.673 9.053 -1.733 1.00 95.31 91 ILE A O 1
ATOM 740 N N . ALA A 1 92 ? -0.874 9.016 0.492 1.00 93.69 92 ALA A N 1
ATOM 741 C CA . ALA A 1 92 ? -2.167 9.698 0.518 1.00 93.69 92 ALA A CA 1
ATOM 742 C C . ALA A 1 92 ? -2.100 11.154 0.013 1.00 93.69 92 ALA A C 1
ATOM 744 O O . ALA A 1 92 ? -3.056 11.639 -0.598 1.00 93.69 92 ALA A O 1
ATOM 745 N N . ALA A 1 93 ? -0.978 11.843 0.244 1.00 91.94 93 ALA A N 1
ATOM 746 C CA . ALA A 1 93 ? -0.735 13.198 -0.245 1.00 91.94 93 ALA A CA 1
ATOM 747 C C . ALA A 1 93 ? -0.510 13.227 -1.765 1.00 91.94 93 ALA A C 1
ATOM 749 O O . ALA A 1 93 ? -1.064 14.070 -2.467 1.00 91.94 93 ALA A O 1
ATOM 750 N N . THR A 1 94 ? 0.280 12.288 -2.285 1.00 91.12 94 THR A N 1
ATOM 751 C CA . THR A 1 94 ? 0.698 12.272 -3.697 1.00 91.12 94 THR A CA 1
ATOM 752 C C . THR A 1 94 ? -0.312 11.600 -4.622 1.00 91.12 94 THR A C 1
ATOM 754 O O . THR A 1 94 ? -0.443 11.978 -5.787 1.00 91.12 94 THR A O 1
ATOM 757 N N . CYS A 1 95 ? -1.045 10.606 -4.124 1.00 91.06 95 CYS A N 1
ATOM 758 C CA . CYS A 1 95 ? -2.006 9.861 -4.921 1.00 91.06 95 CYS A CA 1
ATOM 759 C C . CYS A 1 95 ? -3.401 10.497 -4.876 1.00 91.06 95 CYS A C 1
ATOM 761 O O . CYS A 1 95 ? -3.838 11.106 -3.889 1.00 91.06 95 CYS A O 1
ATOM 763 N N . ARG A 1 96 ? -4.155 10.317 -5.962 1.00 84.25 96 ARG A N 1
ATOM 764 C CA . ARG A 1 96 ? -5.575 10.665 -5.981 1.00 84.25 96 ARG A CA 1
ATOM 765 C C . ARG A 1 96 ? -6.345 9.792 -4.991 1.00 84.25 96 ARG A C 1
ATOM 767 O O . ARG A 1 96 ? -5.967 8.666 -4.680 1.00 84.25 96 ARG A O 1
ATOM 774 N N . PHE A 1 97 ? -7.433 10.346 -4.466 1.00 74.50 97 PHE A N 1
ATOM 775 C CA . PHE A 1 97 ? -8.381 9.575 -3.670 1.00 74.50 97 PHE A CA 1
ATOM 776 C C . PHE A 1 97 ? -9.490 9.069 -4.600 1.00 74.50 97 PHE A C 1
ATOM 778 O O . PHE A 1 97 ? -9.996 9.894 -5.365 1.00 74.50 97 PHE A O 1
ATOM 785 N N . PRO A 1 98 ? -9.941 7.803 -4.492 1.00 77.00 98 PRO A N 1
ATOM 786 C CA . PRO A 1 98 ? -9.545 6.771 -3.517 1.00 77.00 98 PRO A CA 1
ATOM 787 C C . PRO A 1 98 ? -8.333 5.923 -3.935 1.00 77.00 98 PRO A C 1
ATOM 789 O O . PRO A 1 98 ? -7.984 4.981 -3.229 1.00 77.00 98 PRO A O 1
ATOM 792 N N . ASP A 1 99 ? -7.681 6.244 -5.054 1.00 83.12 99 ASP A N 1
ATOM 793 C CA . ASP A 1 99 ? -6.655 5.401 -5.686 1.00 83.12 99 ASP A CA 1
ATOM 794 C C . ASP A 1 99 ? -5.556 4.921 -4.737 1.00 83.12 99 ASP A C 1
ATOM 796 O O . ASP A 1 99 ? -5.148 3.763 -4.804 1.00 83.12 99 ASP A O 1
ATOM 800 N N . PHE A 1 100 ? -5.121 5.773 -3.807 1.00 91.69 100 PHE A N 1
ATOM 801 C CA . PHE A 1 100 ? -4.108 5.407 -2.821 1.00 91.69 100 PHE A CA 1
ATOM 802 C C . PHE A 1 100 ? -4.514 4.172 -1.991 1.00 91.69 100 PHE A C 1
ATOM 804 O O . PHE A 1 100 ? -3.704 3.263 -1.823 1.00 91.69 100 PHE A O 1
ATOM 811 N N . LEU A 1 101 ? -5.776 4.087 -1.541 1.00 94.19 101 LEU A N 1
ATOM 812 C CA . LEU A 1 101 ? -6.303 2.918 -0.825 1.00 94.19 101 LEU A CA 1
ATOM 813 C C . LEU A 1 101 ? -6.378 1.700 -1.745 1.00 94.19 101 LEU A C 1
ATOM 815 O O . LEU A 1 101 ? -6.074 0.590 -1.317 1.00 94.19 101 LEU A O 1
ATOM 819 N N . GLY A 1 102 ? -6.708 1.909 -3.019 1.00 94.19 102 GLY A N 1
ATOM 820 C CA . GLY A 1 102 ? -6.672 0.862 -4.035 1.00 94.19 102 GLY A CA 1
ATOM 821 C C . GLY A 1 102 ? -5.282 0.232 -4.184 1.00 94.19 102 GLY A C 1
ATOM 822 O O . GLY A 1 102 ? -5.151 -0.994 -4.186 1.00 94.19 102 GLY A O 1
ATOM 823 N N . TYR A 1 103 ? -4.224 1.044 -4.237 1.00 95.25 103 TYR A N 1
ATOM 824 C CA . TYR A 1 103 ? -2.843 0.554 -4.336 1.00 95.25 103 TYR A CA 1
ATOM 825 C C . TYR A 1 103 ? -2.365 -0.153 -3.061 1.00 95.25 103 TYR A C 1
ATOM 827 O O . TYR A 1 103 ? -1.697 -1.189 -3.150 1.00 95.25 103 TYR A O 1
ATOM 835 N N . LEU A 1 104 ? -2.757 0.337 -1.877 1.00 96.56 104 LEU A N 1
ATOM 836 C CA . LEU A 1 104 ? -2.550 -0.398 -0.622 1.00 96.56 104 LEU A CA 1
ATOM 837 C C . LEU A 1 104 ? -3.289 -1.743 -0.643 1.00 96.56 104 LEU A C 1
ATOM 839 O O . LEU A 1 104 ? -2.725 -2.762 -0.248 1.00 96.56 104 LEU A O 1
ATOM 843 N N . GLY A 1 105 ? -4.519 -1.770 -1.159 1.00 95.38 105 GLY A N 1
ATOM 844 C CA . GLY A 1 105 ? -5.326 -2.980 -1.302 1.00 95.38 105 GLY A CA 1
ATOM 845 C C . GLY A 1 105 ? -4.672 -4.013 -2.214 1.00 95.38 105 GLY A C 1
ATOM 846 O O . GLY A 1 105 ? -4.609 -5.191 -1.862 1.00 95.38 105 GLY A O 1
ATOM 847 N N . LEU A 1 106 ? -4.103 -3.580 -3.340 1.00 93.38 106 LEU A N 1
ATOM 848 C CA . LEU A 1 106 ? -3.315 -4.443 -4.221 1.00 93.38 106 LEU A CA 1
ATOM 849 C C . LEU A 1 106 ? -2.098 -5.030 -3.499 1.00 93.38 106 LEU A C 1
ATOM 851 O O . LEU A 1 106 ? -1.851 -6.234 -3.588 1.00 93.38 106 LEU A O 1
ATOM 855 N N . ALA A 1 107 ? -1.356 -4.216 -2.748 1.00 94.50 107 ALA A N 1
ATOM 856 C CA . ALA A 1 107 ? -0.224 -4.703 -1.969 1.00 94.50 107 ALA A CA 1
ATOM 857 C C . ALA A 1 107 ? -0.651 -5.716 -0.893 1.00 94.50 107 ALA A C 1
ATOM 859 O O . ALA A 1 107 ? -0.052 -6.788 -0.816 1.00 94.50 107 ALA A O 1
ATOM 860 N N . LEU A 1 108 ? -1.715 -5.442 -0.128 1.00 95.19 108 LEU A N 1
ATOM 861 C CA . LEU A 1 108 ? -2.268 -6.382 0.858 1.00 95.19 108 LEU A CA 1
ATOM 862 C C . LEU A 1 108 ? -2.717 -7.688 0.204 1.00 95.19 108 LEU A C 1
ATOM 864 O O . LEU A 1 108 ? -2.407 -8.761 0.713 1.00 95.19 108 LEU A O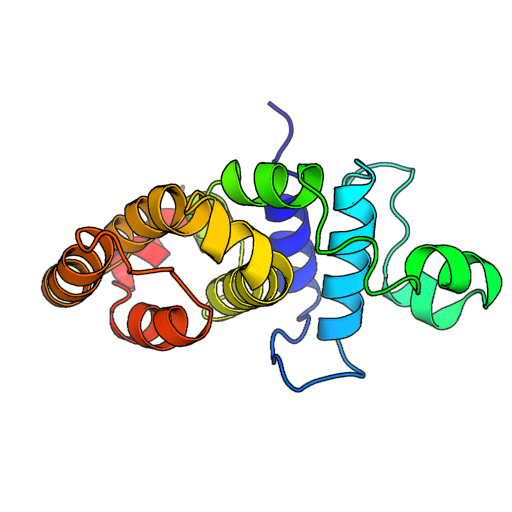 1
ATOM 868 N N . HIS A 1 109 ? -3.393 -7.617 -0.944 1.00 92.94 109 HIS A N 1
ATOM 869 C CA . HIS A 1 109 ? -3.817 -8.799 -1.687 1.00 92.94 109 HIS A CA 1
ATOM 870 C C . HIS A 1 109 ? -2.623 -9.673 -2.085 1.00 92.94 109 HIS A C 1
ATOM 872 O O . HIS A 1 109 ? -2.613 -10.877 -1.835 1.00 92.94 109 HIS A O 1
ATOM 878 N N . TYR A 1 110 ? -1.580 -9.071 -2.658 1.00 90.75 110 TYR A N 1
ATOM 879 C CA . TYR A 1 110 ? -0.398 -9.819 -3.071 1.00 90.75 110 TYR A CA 1
ATOM 880 C C . TYR A 1 110 ? 0.473 -10.277 -1.892 1.00 90.75 110 TYR A C 1
ATOM 882 O O . TYR A 1 110 ? 1.211 -11.250 -2.036 1.00 90.75 110 TYR A O 1
ATOM 890 N N . GLN A 1 111 ? 0.400 -9.612 -0.736 1.00 92.25 111 GLN A N 1
ATOM 891 C CA . GLN A 1 111 ? 1.158 -9.954 0.472 1.00 92.25 111 GLN A CA 1
ATOM 892 C C . GLN A 1 111 ? 0.346 -10.730 1.523 1.00 92.25 111 GLN A C 1
ATOM 894 O O . GLN A 1 111 ? 0.877 -11.004 2.594 1.00 92.25 111 GLN A O 1
ATOM 899 N N . GLU A 1 112 ? -0.886 -11.156 1.226 1.00 92.31 112 GLU A N 1
ATOM 900 C CA . GLU A 1 112 ? -1.824 -11.778 2.182 1.00 92.31 112 GLU A CA 1
ATOM 901 C C . GLU A 1 112 ? -1.196 -12.922 2.993 1.00 92.31 112 GLU A C 1
ATOM 903 O O . GLU A 1 112 ? -1.344 -12.999 4.214 1.00 92.31 112 GLU A O 1
ATOM 908 N N . ARG A 1 113 ? -0.427 -13.793 2.329 1.00 90.38 113 ARG A N 1
ATOM 909 C CA . ARG A 1 113 ? 0.260 -14.913 2.988 1.00 90.38 113 ARG A CA 1
ATOM 910 C C . ARG A 1 113 ? 1.315 -14.445 3.992 1.00 90.38 113 ARG A C 1
ATOM 912 O O . ARG A 1 113 ? 1.408 -15.010 5.078 1.00 90.38 113 ARG A O 1
ATOM 919 N N . MET A 1 114 ? 2.117 -13.447 3.620 1.00 91.50 114 MET A N 1
ATOM 920 C CA . MET A 1 114 ? 3.128 -12.867 4.511 1.00 91.50 114 MET A CA 1
ATOM 921 C C . MET A 1 114 ? 2.442 -12.146 5.668 1.00 91.50 114 MET A C 1
ATOM 923 O O . MET A 1 114 ? 2.828 -12.300 6.821 1.00 91.50 114 MET A O 1
ATOM 927 N N . GLU A 1 115 ? 1.377 -11.412 5.366 1.00 94.62 115 GLU A N 1
ATOM 928 C CA . GLU A 1 115 ? 0.652 -10.617 6.343 1.00 94.62 115 GLU A CA 1
ATOM 929 C C . GLU A 1 115 ? -0.054 -11.484 7.389 1.00 94.62 115 GLU A C 1
ATOM 931 O O . GLU A 1 115 ? 0.051 -11.208 8.582 1.00 94.62 115 GLU A O 1
ATOM 936 N N . THR A 1 116 ? -0.629 -12.613 6.968 1.00 93.81 116 THR A N 1
ATOM 937 C CA . THR A 1 116 ? -1.186 -13.634 7.870 1.00 93.81 116 THR A CA 1
ATOM 938 C C . THR A 1 116 ? -0.132 -14.203 8.827 1.00 93.81 116 THR A C 1
ATOM 940 O O . THR A 1 116 ? -0.445 -14.541 9.966 1.00 93.81 116 THR A O 1
ATOM 943 N N . GLN A 1 117 ? 1.127 -14.308 8.388 1.00 92.88 117 GLN A N 1
ATOM 944 C CA . GLN A 1 117 ? 2.211 -14.880 9.187 1.00 92.88 117 GLN A CA 1
ATOM 945 C C . GLN A 1 117 ? 2.885 -13.857 10.117 1.00 92.88 117 GLN A C 1
ATOM 947 O O . GLN A 1 117 ? 3.220 -14.192 11.252 1.00 92.88 117 GLN A O 1
ATOM 952 N N . TYR A 1 118 ? 3.124 -12.631 9.643 1.00 94.31 118 TYR A N 1
ATOM 953 C CA . TYR A 1 118 ? 4.004 -11.661 10.312 1.00 94.31 118 TYR A CA 1
ATOM 954 C C . TYR A 1 118 ? 3.286 -10.421 10.861 1.00 94.31 118 TYR A C 1
ATOM 956 O O . TYR A 1 118 ? 3.845 -9.722 11.718 1.00 94.31 118 TYR A O 1
ATOM 964 N N . ARG A 1 119 ? 2.066 -10.133 10.389 1.00 95.88 119 ARG A N 1
ATOM 965 C CA . ARG A 1 119 ? 1.221 -9.009 10.827 1.00 95.88 119 ARG A CA 1
ATOM 966 C C . ARG A 1 119 ? 1.921 -7.639 10.820 1.00 95.88 119 ARG A C 1
ATOM 968 O O . ARG A 1 119 ? 1.687 -6.796 11.691 1.00 95.88 119 ARG A O 1
ATOM 975 N N . LEU A 1 120 ? 2.891 -7.429 9.934 1.00 96.12 120 LEU A N 1
ATOM 976 C CA . LEU A 1 120 ? 3.694 -6.207 9.897 1.00 96.12 120 LEU A CA 1
ATOM 977 C C . LEU A 1 120 ? 2.928 -5.051 9.250 1.00 96.12 120 LEU A C 1
ATOM 979 O O . LEU A 1 120 ? 2.923 -3.964 9.821 1.00 96.12 120 LEU A O 1
ATOM 983 N N . LEU A 1 121 ? 2.243 -5.280 8.124 1.00 97.38 121 LEU A N 1
ATOM 984 C CA . LEU A 1 121 ? 1.433 -4.245 7.473 1.00 97.38 121 LEU A CA 1
ATOM 985 C C . LEU A 1 121 ? 0.225 -3.894 8.345 1.00 97.38 121 LEU A C 1
ATOM 987 O O . LEU A 1 121 ? -0.063 -2.720 8.527 1.00 97.38 121 LEU A O 1
ATOM 991 N N . THR A 1 122 ? -0.407 -4.878 8.991 1.00 97.88 122 THR A N 1
ATOM 992 C CA . THR A 1 122 ? -1.484 -4.664 9.972 1.00 97.88 122 THR A CA 1
ATOM 993 C C . THR A 1 122 ? -1.041 -3.683 11.048 1.00 97.88 122 THR A C 1
ATOM 995 O O . THR A 1 122 ? -1.741 -2.717 11.325 1.00 97.88 122 THR A O 1
ATOM 998 N N . ARG A 1 123 ? 0.145 -3.888 11.633 1.00 96.19 123 ARG A N 1
ATOM 999 C CA . ARG A 1 123 ? 0.651 -3.017 12.702 1.00 96.19 123 ARG A CA 1
ATOM 1000 C C . ARG A 1 123 ? 1.046 -1.634 12.193 1.00 96.19 123 ARG A C 1
ATOM 1002 O O . ARG A 1 123 ? 0.619 -0.636 12.767 1.00 96.19 123 ARG A O 1
ATOM 1009 N N . LEU A 1 124 ? 1.870 -1.575 11.149 1.00 97.38 124 LEU A N 1
ATOM 1010 C CA . LEU A 1 124 ? 2.437 -0.315 10.667 1.00 97.38 124 LEU A CA 1
ATOM 1011 C C . LEU A 1 124 ? 1.392 0.507 9.914 1.00 97.38 124 LEU A C 1
ATOM 1013 O O . LEU A 1 124 ? 1.085 1.629 10.311 1.00 97.38 124 LEU A O 1
ATOM 1017 N N . TRP A 1 125 ? 0.778 -0.074 8.885 1.00 97.88 125 TRP A N 1
ATOM 1018 C CA . TRP A 1 125 ? -0.226 0.626 8.091 1.00 97.88 125 TRP A CA 1
ATOM 1019 C C . TRP A 1 125 ? -1.502 0.848 8.884 1.00 97.88 125 TRP A C 1
ATOM 1021 O O . TRP A 1 125 ? -2.065 1.928 8.790 1.00 97.88 125 TRP A O 1
ATOM 1031 N N . GLY A 1 126 ? -1.941 -0.110 9.709 1.00 97.00 126 GLY A N 1
ATOM 1032 C CA . GLY A 1 126 ? -3.113 0.088 10.566 1.00 97.00 126 GLY A CA 1
ATOM 1033 C C . GLY A 1 126 ? -2.967 1.328 11.448 1.00 97.00 126 GLY A C 1
ATOM 1034 O O . GLY A 1 126 ? -3.845 2.187 11.450 1.00 97.00 126 GLY A O 1
ATOM 1035 N N . SER A 1 127 ? -1.818 1.481 12.115 1.00 95.44 127 SER A N 1
ATOM 1036 C CA . SER A 1 127 ? -1.512 2.674 12.914 1.00 95.44 127 SER A CA 1
ATOM 1037 C C . SER A 1 127 ? -1.528 3.967 12.090 1.00 95.44 127 SER A C 1
ATOM 1039 O O . SER A 1 127 ? -1.976 5.001 12.586 1.00 95.44 127 SER A O 1
ATOM 1041 N N . ASP A 1 128 ? -1.028 3.949 10.856 1.00 96.25 128 ASP A N 1
ATOM 1042 C CA . ASP A 1 128 ? -1.022 5.141 10.006 1.00 96.25 128 ASP A CA 1
ATOM 1043 C C . ASP A 1 128 ? -2.407 5.475 9.441 1.00 96.25 128 ASP A C 1
ATOM 1045 O O . ASP A 1 128 ? -2.792 6.643 9.431 1.00 96.25 128 ASP A O 1
ATOM 1049 N N . LEU A 1 129 ? -3.199 4.470 9.062 1.00 96.75 129 LEU A N 1
ATOM 1050 C CA . LEU A 1 129 ? -4.572 4.645 8.585 1.00 96.75 129 LEU A CA 1
ATOM 1051 C C . LEU A 1 129 ? -5.456 5.270 9.671 1.00 96.75 129 LEU A C 1
ATOM 1053 O O . LEU A 1 129 ? -6.204 6.198 9.375 1.00 96.75 129 LEU A O 1
ATOM 1057 N N . LEU A 1 130 ? -5.299 4.866 10.940 1.00 96.62 130 LEU A N 1
ATOM 1058 C CA . LEU A 1 130 ? -6.008 5.482 12.071 1.00 96.62 130 LEU A CA 1
ATOM 1059 C C . LEU A 1 130 ? -5.817 7.006 12.145 1.00 96.62 130 LEU A C 1
ATOM 1061 O O . LEU A 1 130 ? -6.730 7.720 12.556 1.00 96.62 130 LEU A O 1
ATOM 1065 N N . LYS A 1 131 ? -4.647 7.523 11.747 1.00 95.12 131 LYS A N 1
ATOM 1066 C CA . LYS A 1 131 ? -4.353 8.968 11.774 1.00 95.12 131 LYS A CA 1
ATOM 1067 C C . LYS A 1 131 ? -5.109 9.730 10.686 1.00 95.12 131 LYS A C 1
ATOM 1069 O O . LYS A 1 131 ? -5.372 10.920 10.850 1.00 95.12 131 LYS A O 1
ATOM 1074 N N . LEU A 1 132 ? -5.480 9.057 9.598 1.00 94.50 132 LEU A N 1
ATOM 1075 C CA . LEU A 1 132 ? -6.211 9.637 8.468 1.00 94.50 132 LEU A CA 1
ATOM 1076 C C . LEU A 1 132 ? -7.733 9.596 8.658 1.00 94.50 132 LEU A C 1
ATOM 1078 O O . LEU A 1 132 ? -8.461 10.249 7.914 1.00 94.50 132 LEU A O 1
ATOM 1082 N N . MET A 1 133 ? -8.212 8.830 9.635 1.00 95.06 133 MET A N 1
ATOM 1083 C CA . MET A 1 133 ? -9.635 8.592 9.860 1.00 95.06 133 MET A CA 1
ATOM 1084 C C . MET A 1 133 ? -10.240 9.554 10.886 1.00 95.06 133 MET A C 1
ATOM 1086 O O . MET A 1 133 ? -9.544 10.068 11.770 1.00 95.06 133 MET A O 1
ATOM 1090 N N . ASP A 1 134 ? -11.553 9.766 10.794 1.00 94.62 134 ASP A N 1
ATOM 1091 C CA . ASP A 1 134 ? -12.317 10.390 11.870 1.00 94.62 134 ASP A CA 1
ATOM 1092 C C . ASP A 1 134 ? -12.281 9.524 13.140 1.00 94.62 134 ASP A C 1
ATOM 1094 O O . ASP A 1 134 ? -12.013 8.323 13.096 1.00 94.62 134 ASP A O 1
ATOM 1098 N N . GLU A 1 135 ? -12.527 10.141 14.295 1.00 93.81 135 GLU A N 1
ATOM 1099 C CA . GLU A 1 135 ? -12.359 9.486 15.596 1.00 93.81 135 GLU A CA 1
ATOM 1100 C C . GLU A 1 135 ? -13.232 8.235 15.752 1.00 93.81 135 GLU A C 1
ATOM 1102 O O . GLU A 1 135 ? -12.744 7.197 16.201 1.00 93.81 135 GLU A O 1
ATOM 1107 N N . ARG A 1 136 ? -14.491 8.293 15.304 1.00 93.25 136 ARG A N 1
ATOM 1108 C CA . ARG A 1 136 ? -15.440 7.187 15.451 1.00 93.25 136 ARG A CA 1
ATOM 1109 C C . ARG A 1 136 ? -15.045 6.006 14.573 1.00 93.25 136 ARG A C 1
ATOM 1111 O O . ARG A 1 136 ? -15.076 4.863 15.025 1.00 93.25 136 ARG A O 1
ATOM 1118 N N . ALA A 1 137 ? -14.686 6.256 13.317 1.00 94.25 137 ALA A N 1
ATOM 1119 C CA . ALA A 1 137 ? -14.239 5.193 12.428 1.00 94.25 137 ALA A CA 1
ATOM 1120 C C . ALA A 1 137 ? -12.875 4.624 12.863 1.00 94.25 137 ALA A C 1
ATOM 1122 O O . ALA A 1 137 ? -12.657 3.410 12.793 1.00 94.25 137 ALA A O 1
ATOM 1123 N N . ALA A 1 138 ? -11.981 5.479 13.370 1.00 95.56 138 ALA A N 1
ATOM 1124 C CA . ALA A 1 138 ? -10.692 5.070 13.915 1.00 95.56 138 ALA A CA 1
ATOM 1125 C C . ALA A 1 138 ? -10.851 4.156 15.141 1.00 95.56 138 ALA A C 1
ATOM 1127 O O . ALA A 1 138 ? -10.123 3.177 15.263 1.00 95.56 138 ALA A O 1
ATOM 1128 N N . GLU A 1 139 ? -11.807 4.415 16.036 1.00 96.19 139 GLU A N 1
ATOM 1129 C CA . GLU A 1 139 ? -12.085 3.525 17.173 1.00 96.19 139 GLU A CA 1
ATOM 1130 C C . GLU A 1 139 ? -12.462 2.107 16.735 1.00 96.19 139 GLU A C 1
ATOM 1132 O O . GLU A 1 139 ? -11.958 1.135 17.300 1.00 96.19 139 GLU A O 1
ATOM 1137 N N . VAL A 1 140 ? -13.291 1.981 15.696 1.00 94.75 140 VAL A N 1
ATOM 1138 C CA . VAL A 1 140 ? -13.701 0.675 15.162 1.00 94.75 140 VAL A CA 1
ATOM 1139 C C . VAL A 1 140 ? -12.502 -0.088 14.600 1.00 94.75 140 VAL A C 1
ATOM 1141 O O . VAL A 1 140 ? -12.310 -1.255 14.934 1.00 94.75 140 VAL A O 1
ATOM 1144 N N . LEU A 1 141 ? -11.668 0.562 13.779 1.00 96.00 141 LEU A N 1
ATOM 1145 C CA . LEU A 1 141 ? -10.467 -0.083 13.244 1.00 96.00 141 LEU A CA 1
ATOM 1146 C C . LEU A 1 141 ? -9.464 -0.418 14.358 1.00 96.00 141 LEU A C 1
ATOM 1148 O O . LEU A 1 141 ? -8.847 -1.478 14.320 1.00 96.00 141 LEU A O 1
ATOM 1152 N N . ARG A 1 142 ? -9.315 0.447 15.367 1.00 97.19 142 ARG A N 1
ATOM 1153 C CA . ARG A 1 142 ? -8.412 0.221 16.504 1.00 97.19 142 ARG A CA 1
ATOM 1154 C C . ARG A 1 142 ? -8.801 -1.028 17.288 1.00 97.19 142 ARG A C 1
ATOM 1156 O O . ARG A 1 142 ? -7.935 -1.849 17.564 1.00 97.19 142 ARG A O 1
ATOM 1163 N N . ALA A 1 143 ? -10.093 -1.204 17.561 1.00 96.62 143 ALA A N 1
ATOM 1164 C CA . ALA A 1 143 ? -10.598 -2.396 18.236 1.00 96.62 143 ALA A CA 1
ATOM 1165 C C . ALA A 1 143 ? -10.272 -3.686 17.465 1.00 96.62 143 ALA A C 1
ATOM 1167 O O . ALA A 1 143 ? -9.955 -4.704 18.077 1.00 96.62 143 ALA A O 1
ATOM 1168 N N . ASP A 1 144 ? -10.306 -3.647 16.130 1.00 96.75 144 ASP A N 1
ATOM 1169 C CA . ASP A 1 144 ? -9.872 -4.776 15.309 1.00 96.75 144 ASP A CA 1
ATOM 1170 C C . ASP A 1 144 ? -8.353 -4.980 15.361 1.00 96.75 144 ASP A C 1
ATOM 1172 O O . ASP A 1 144 ? -7.900 -6.101 15.565 1.00 96.75 144 ASP A O 1
ATOM 1176 N N . LEU A 1 145 ? -7.556 -3.914 15.247 1.00 96.31 145 LEU A N 1
ATOM 1177 C CA . LEU A 1 145 ? -6.090 -3.988 15.299 1.00 96.31 145 LEU A CA 1
ATOM 1178 C C . LEU A 1 145 ? -5.556 -4.547 16.629 1.00 96.31 145 LEU A C 1
ATOM 1180 O O . LEU A 1 145 ? -4.540 -5.248 16.627 1.00 96.31 145 LEU A O 1
ATOM 1184 N N . ASP A 1 146 ? -6.252 -4.284 17.738 1.00 95.88 146 ASP A N 1
ATOM 1185 C CA . ASP A 1 146 ? -5.910 -4.797 19.072 1.00 95.88 146 ASP A CA 1
ATOM 1186 C C . ASP A 1 146 ? -6.143 -6.311 19.208 1.00 95.88 146 ASP A C 1
ATOM 1188 O O . ASP A 1 146 ? -5.583 -6.963 20.098 1.00 95.88 146 ASP A O 1
ATOM 1192 N N . ARG A 1 147 ? -6.933 -6.915 18.312 1.00 96.06 147 ARG A N 1
ATOM 1193 C CA . ARG A 1 147 ? -7.151 -8.360 18.314 1.00 96.06 147 ARG A CA 1
ATOM 1194 C C . ARG A 1 147 ? -5.913 -9.097 17.787 1.00 96.06 147 ARG A C 1
ATOM 1196 O O . ARG A 1 147 ? -5.368 -8.747 16.735 1.00 96.06 147 ARG A O 1
ATOM 1203 N N . PRO A 1 148 ? -5.456 -10.166 18.460 1.00 92.12 148 PRO A N 1
ATOM 1204 C CA . PRO A 1 148 ? -4.247 -10.887 18.061 1.00 92.12 148 PRO A CA 1
ATOM 1205 C C . PRO A 1 148 ? -4.409 -11.680 16.754 1.00 92.12 148 PRO A C 1
ATOM 1207 O O . PRO A 1 148 ? -3.412 -11.942 16.082 1.00 92.12 148 PRO A O 1
ATOM 1210 N N . ASP A 1 149 ? -5.639 -12.049 16.399 1.00 93.50 149 ASP A N 1
ATOM 1211 C CA . ASP A 1 149 ? -6.008 -12.808 15.199 1.00 93.50 149 ASP A CA 1
ATOM 1212 C C . ASP A 1 149 ? -6.367 -11.917 14.002 1.00 93.50 149 ASP A C 1
ATOM 1214 O O . ASP A 1 149 ? -6.502 -12.417 12.887 1.00 93.50 149 ASP A O 1
ATOM 1218 N N . PHE A 1 150 ? -6.517 -10.606 14.208 1.00 96.62 150 PHE A N 1
ATOM 1219 C CA . PHE A 1 150 ? -6.876 -9.696 13.131 1.00 96.62 150 PHE A CA 1
ATOM 1220 C C . PHE A 1 150 ? -5.698 -9.448 12.189 1.00 96.62 150 PHE A C 1
ATOM 1222 O O . PHE A 1 150 ? -4.579 -9.133 12.614 1.00 96.62 150 PHE A O 1
ATOM 1229 N N . VAL A 1 151 ? -5.976 -9.551 10.895 1.00 97.38 151 VAL A N 1
ATOM 1230 C CA . VAL A 1 151 ? -5.030 -9.331 9.806 1.00 97.38 151 VAL A CA 1
ATOM 1231 C C . VAL A 1 151 ? -5.685 -8.346 8.851 1.00 97.38 151 VAL A C 1
ATOM 1233 O O . VAL A 1 151 ? -6.744 -8.639 8.300 1.00 97.38 151 VAL A O 1
ATOM 1236 N N . LEU A 1 152 ? -5.062 -7.183 8.672 1.00 97.31 152 LEU A N 1
ATOM 1237 C CA . LEU A 1 152 ? -5.544 -6.158 7.758 1.00 97.31 152 LEU A CA 1
ATOM 1238 C C . LEU A 1 152 ? -5.563 -6.716 6.332 1.00 97.31 152 LEU A C 1
ATOM 1240 O O . LEU A 1 152 ? -4.546 -7.182 5.816 1.00 97.31 152 LEU A O 1
ATOM 1244 N N . SER A 1 153 ? -6.720 -6.636 5.688 1.00 95.69 153 SER A N 1
ATOM 1245 C CA . SER A 1 153 ? -6.937 -7.072 4.314 1.00 95.69 153 SER A CA 1
ATOM 1246 C C . SER A 1 153 ? -7.403 -5.911 3.440 1.00 95.69 153 SER A C 1
ATOM 1248 O O . SER A 1 153 ? -7.798 -4.849 3.921 1.00 95.69 153 SER A O 1
ATOM 1250 N N . TRP A 1 154 ? -7.406 -6.115 2.123 1.00 93.69 154 TRP A N 1
ATOM 1251 C CA . TRP A 1 154 ? -7.939 -5.122 1.187 1.00 93.69 154 TRP A CA 1
ATOM 1252 C C . TRP A 1 154 ? -9.423 -4.803 1.439 1.00 93.69 154 TRP A C 1
ATOM 1254 O O . TRP A 1 154 ? -9.850 -3.691 1.153 1.00 93.69 154 TRP A O 1
ATOM 1264 N N . ARG A 1 155 ? -10.198 -5.738 2.011 1.00 92.62 155 ARG A N 1
ATOM 1265 C CA . ARG A 1 155 ? -11.619 -5.525 2.344 1.00 92.62 155 ARG A CA 1
ATOM 1266 C C . ARG A 1 155 ? -11.789 -4.519 3.473 1.00 92.62 155 ARG A C 1
ATOM 1268 O O . ARG A 1 155 ? -12.725 -3.730 3.472 1.00 92.62 155 ARG A O 1
ATOM 1275 N N . ASP A 1 156 ? -10.863 -4.518 4.425 1.00 95.00 156 ASP A N 1
ATOM 1276 C CA . ASP A 1 156 ? -10.887 -3.567 5.533 1.00 95.00 156 ASP A CA 1
ATOM 1277 C C . ASP A 1 156 ? -10.649 -2.136 5.043 1.00 95.00 156 ASP A C 1
ATOM 1279 O O . ASP A 1 156 ? -11.146 -1.192 5.657 1.00 95.00 156 ASP A O 1
ATOM 1283 N N . LEU A 1 157 ? -9.948 -1.967 3.914 1.00 94.69 157 LEU A N 1
ATOM 1284 C CA . LEU A 1 157 ? -9.722 -0.655 3.313 1.00 94.69 157 LEU A CA 1
ATOM 1285 C C . LEU A 1 157 ? -10.999 -0.030 2.744 1.00 94.69 157 LEU A C 1
ATOM 1287 O O . LEU A 1 157 ? -11.082 1.193 2.723 1.00 94.69 157 LEU A O 1
ATOM 1291 N N . GLU A 1 158 ? -12.010 -0.821 2.371 1.00 90.06 158 GLU A N 1
ATOM 1292 C CA . GLU A 1 158 ? -13.332 -0.287 2.003 1.00 90.06 158 GLU A CA 1
ATOM 1293 C C . GLU A 1 158 ? -13.961 0.432 3.204 1.00 90.06 158 GLU A C 1
ATOM 1295 O O . GLU A 1 158 ? -14.465 1.546 3.093 1.00 90.06 158 GLU A O 1
ATOM 1300 N N . ARG A 1 159 ? -13.862 -0.162 4.401 1.00 89.44 159 ARG A N 1
ATOM 1301 C CA . ARG A 1 159 ? -14.311 0.481 5.644 1.00 89.44 159 ARG A CA 1
ATOM 1302 C C . ARG A 1 159 ? -13.460 1.700 5.989 1.00 89.44 159 ARG A C 1
ATOM 1304 O O . ARG A 1 159 ? -14.004 2.690 6.474 1.00 89.44 159 ARG A O 1
ATOM 1311 N N . VAL A 1 160 ? -12.149 1.635 5.749 1.00 93.62 160 VAL A N 1
ATOM 1312 C CA . VAL A 1 160 ? -11.271 2.799 5.928 1.00 93.62 160 VAL A CA 1
ATOM 1313 C C . VAL A 1 160 ? -11.722 3.940 5.029 1.00 93.62 160 VAL A C 1
ATOM 1315 O O . VAL A 1 160 ? -11.872 5.045 5.531 1.00 93.62 160 VAL A O 1
ATOM 1318 N N . GLU A 1 161 ? -12.011 3.676 3.753 1.00 93.25 161 GLU A N 1
ATOM 1319 C CA . GLU A 1 161 ? -12.466 4.676 2.782 1.00 93.25 161 GLU A CA 1
ATOM 1320 C C . GLU A 1 161 ? -13.647 5.504 3.307 1.00 93.25 161 GLU A C 1
ATOM 1322 O O . GLU A 1 161 ? -13.623 6.734 3.229 1.00 93.25 161 GLU A O 1
ATOM 1327 N N . TYR A 1 162 ? -14.645 4.843 3.904 1.00 90.56 162 TYR A N 1
ATOM 1328 C CA . TYR A 1 162 ? -15.806 5.510 4.501 1.00 90.56 162 TYR A CA 1
ATOM 1329 C C . TYR A 1 162 ? -15.473 6.348 5.740 1.00 90.56 162 TYR A C 1
ATOM 1331 O O . TYR A 1 162 ? -16.175 7.318 6.016 1.00 90.56 162 TYR A O 1
ATOM 1339 N N . GLY A 1 163 ? -14.440 5.963 6.490 1.00 92.38 163 GLY A N 1
ATOM 1340 C CA . GLY A 1 163 ? -14.016 6.618 7.727 1.00 92.38 163 GLY A CA 1
ATOM 1341 C C . GLY A 1 163 ? -12.924 7.670 7.555 1.00 92.38 163 GLY A C 1
ATOM 1342 O O . GLY A 1 163 ? -12.431 8.205 8.544 1.00 92.38 163 GLY A O 1
ATOM 1343 N N . ILE A 1 164 ? -12.476 7.932 6.327 1.00 93.50 164 ILE A N 1
ATOM 1344 C CA . ILE A 1 164 ? -11.433 8.920 6.055 1.00 93.50 164 ILE A CA 1
ATOM 1345 C C . ILE A 1 164 ? -11.942 10.336 6.356 1.00 93.50 164 ILE A C 1
ATOM 1347 O O . ILE A 1 164 ? -12.949 10.791 5.806 1.00 93.50 164 ILE A O 1
ATOM 1351 N N . ASP A 1 165 ? -11.172 11.080 7.152 1.00 92.38 165 ASP A N 1
ATOM 1352 C CA . ASP A 1 165 ? -11.390 12.508 7.360 1.00 92.38 165 ASP A CA 1
ATOM 1353 C C . ASP A 1 165 ? -10.797 13.291 6.179 1.00 92.38 165 ASP A C 1
ATOM 1355 O O . ASP A 1 165 ? -9.580 13.461 6.044 1.00 92.38 165 ASP A O 1
ATOM 1359 N N . ARG A 1 166 ? -11.678 13.791 5.307 1.00 87.88 166 ARG A N 1
ATOM 1360 C CA . ARG A 1 166 ? -11.298 14.545 4.102 1.00 87.88 166 ARG A CA 1
ATOM 1361 C C . ARG A 1 166 ? -10.442 15.768 4.406 1.00 87.88 166 ARG A C 1
ATOM 1363 O O . ARG A 1 166 ? -9.530 16.047 3.636 1.00 87.88 166 ARG A O 1
ATOM 1370 N N . ARG A 1 167 ? -10.668 16.437 5.541 1.00 89.12 167 ARG A N 1
ATOM 1371 C CA . ARG A 1 167 ? -9.893 17.626 5.929 1.00 89.12 167 ARG A CA 1
ATOM 1372 C C . ARG A 1 167 ? -8.446 17.262 6.238 1.00 89.12 167 ARG A C 1
ATOM 1374 O O . ARG A 1 167 ? -7.537 18.014 5.906 1.00 89.12 167 ARG A O 1
ATOM 1381 N N . ARG A 1 168 ? -8.220 16.092 6.846 1.00 89.31 168 ARG A N 1
ATOM 1382 C CA . ARG A 1 168 ? -6.864 15.584 7.106 1.00 89.31 168 ARG A CA 1
ATOM 1383 C C . ARG A 1 168 ? -6.150 15.219 5.814 1.00 89.31 168 ARG A C 1
ATOM 1385 O O . ARG A 1 168 ? -4.972 15.524 5.684 1.00 89.31 168 ARG A O 1
ATOM 1392 N N . LEU A 1 169 ? -6.851 14.606 4.859 1.00 86.94 169 LEU A N 1
ATOM 1393 C CA . LEU A 1 169 ? -6.271 14.327 3.543 1.00 86.94 169 LEU A CA 1
ATOM 1394 C C . LEU A 1 169 ? -5.910 15.602 2.780 1.00 86.94 169 LEU A C 1
ATOM 1396 O O . LEU A 1 169 ? -4.845 15.661 2.175 1.00 86.94 169 LEU A O 1
ATOM 1400 N N . GLU A 1 170 ? -6.775 16.614 2.808 1.00 87.62 170 GLU A N 1
ATOM 1401 C CA . GLU A 1 170 ? -6.507 17.915 2.187 1.00 87.62 170 GLU A CA 1
ATOM 1402 C C . GLU A 1 170 ? -5.281 18.583 2.818 1.00 87.62 170 GLU A C 1
ATOM 1404 O O . GLU A 1 170 ? -4.360 18.959 2.099 1.00 87.62 170 GLU A O 1
ATOM 1409 N N . ALA A 1 171 ? -5.191 18.598 4.151 1.00 88.31 171 ALA A N 1
ATOM 1410 C CA . ALA A 1 171 ? -4.050 19.163 4.871 1.00 88.31 171 ALA A CA 1
ATOM 1411 C C . ALA A 1 171 ? -2.708 18.466 4.571 1.00 88.31 171 ALA A C 1
ATOM 1413 O O . ALA A 1 171 ? -1.655 19.077 4.736 1.00 88.31 171 ALA A O 1
ATOM 1414 N N . LEU A 1 172 ? -2.713 17.195 4.152 1.00 87.88 172 LEU A N 1
ATOM 1415 C CA . LEU A 1 172 ? -1.493 16.490 3.736 1.00 87.88 172 LEU A CA 1
ATOM 1416 C C . LEU A 1 172 ? -1.013 16.901 2.343 1.00 87.88 172 LEU A C 1
ATOM 1418 O O . LEU A 1 172 ? 0.167 16.764 2.053 1.00 87.88 172 LEU A O 1
ATOM 1422 N N . ARG A 1 173 ? -1.909 17.394 1.483 1.00 84.00 173 ARG A N 1
ATOM 1423 C CA . ARG A 1 173 ? -1.574 17.839 0.120 1.00 84.00 173 ARG A CA 1
ATOM 1424 C C . ARG A 1 173 ? -0.993 19.247 0.072 1.00 84.00 173 ARG A C 1
ATOM 1426 O O . ARG A 1 173 ? -0.427 19.636 -0.942 1.00 84.00 173 ARG A O 1
ATOM 1433 N N . GLU A 1 174 ? -1.180 20.006 1.144 1.00 78.75 174 GLU A N 1
ATOM 1434 C CA . GLU A 1 174 ? -0.691 21.379 1.296 1.00 78.75 174 GLU A CA 1
ATOM 1435 C C . GLU A 1 174 ? 0.717 21.453 1.921 1.00 78.75 174 GLU A C 1
ATOM 1437 O O . GLU A 1 174 ? 1.259 22.549 2.062 1.00 78.75 174 GLU A O 1
ATOM 1442 N N . GLN A 1 175 ? 1.296 20.306 2.300 1.00 65.38 175 GLN A N 1
ATOM 1443 C CA . GLN A 1 175 ? 2.632 20.160 2.898 1.00 65.38 175 GLN A CA 1
ATOM 1444 C C . GLN A 1 175 ? 3.686 19.810 1.847 1.00 65.38 175 GLN A C 1
ATOM 1446 O O . GLN A 1 175 ? 4.827 20.305 1.999 1.00 65.38 175 GLN A O 1
#

Foldseek 3Di:
DDAQQLLQLLLVCQVVVQDLDPPDDDTSLQQSLLSLQCVLVVNGCPDPPDDRSVCVVPPDPVSCVVSVVSLVRLADPSSVVSLLPHDLLSSLLNHDPPSSLSSVQSNCVSNVVVQQVPVSCLVRVLVNLLVQFDPVLSVVSVVQSPDPNRGDHSVVSVSSSVGGDVVSSVVSNVD

pLDDT: mean 86.96, std 12.66, range [41.88, 97.88]

Radius of gyration: 15.96 Å; chains: 1; bounding box: 33×38×45 Å

Sequence (175 aa):
MPENAFEALCKVASEKEWCWNLVCTTCGHEDFRMGLVQISRRIHPESEKWVPPDVIRSSDPRLTESLRDRRAFFHREPLYLICASANIASIAATCRFPDFLGYLGLALHYQERMETQYRLLTRLWGSDLLKLMDERAAEVLRADLDRPDFVLSWRDLERVEYGIDRRRLEALREQ